Protein AF-W9UZ37-F1 (afdb_monomer_lite)

Foldseek 3Di:
DAAEDEAEACPPVVVVVVVCCVVVVVCVHYDHPYYHDPDDDD

Structure (mmCIF, N/CA/C/O backbone):
data_AF-W9UZ37-F1
#
_entry.id   AF-W9UZ37-F1
#
loop_
_atom_site.group_PDB
_atom_site.id
_atom_site.type_symbol
_atom_site.label_atom_id
_atom_site.label_alt_id
_atom_site.label_comp_id
_atom_site.label_asym_id
_atom_site.label_entity_id
_atom_site.label_seq_id
_atom_site.pdbx_PDB_ins_code
_atom_site.Cartn_x
_atom_site.Cartn_y
_atom_site.Cartn_z
_atom_site.occupancy
_atom_site.B_iso_or_equiv
_atom_site.auth_seq_id
_atom_site.auth_comp_id
_atom_site.auth_asym_id
_atom_site.auth_atom_id
_atom_site.pdbx_PDB_model_num
ATOM 1 N N . MET A 1 1 ? -16.956 5.430 9.280 1.00 77.50 1 MET A N 1
ATOM 2 C CA . MET A 1 1 ? -16.849 5.918 7.888 1.00 77.50 1 MET A CA 1
ATOM 3 C C . MET A 1 1 ? -15.413 5.697 7.449 1.00 77.50 1 MET A C 1
ATOM 5 O O . MET A 1 1 ? -14.521 6.145 8.157 1.00 77.50 1 MET A O 1
ATOM 9 N N . THR A 1 2 ? -15.189 4.945 6.377 1.00 90.44 2 THR A N 1
ATOM 10 C CA . THR A 1 2 ? -13.855 4.450 6.000 1.00 90.44 2 THR A CA 1
ATOM 11 C C . THR A 1 2 ? -13.291 5.280 4.854 1.00 90.44 2 THR A C 1
ATOM 13 O O . THR A 1 2 ? -13.969 5.477 3.844 1.00 90.44 2 THR A O 1
ATOM 16 N N . ILE A 1 3 ? -12.058 5.765 4.991 1.00 97.00 3 ILE A N 1
ATOM 17 C CA . ILE A 1 3 ? -11.370 6.510 3.934 1.00 97.00 3 ILE A CA 1
ATOM 18 C C . ILE A 1 3 ? -10.953 5.516 2.851 1.00 97.00 3 ILE A C 1
ATOM 20 O O . ILE A 1 3 ? -10.264 4.537 3.130 1.00 97.00 3 ILE A O 1
ATOM 24 N N . ARG A 1 4 ? -11.371 5.762 1.610 1.00 97.69 4 ARG A N 1
ATOM 25 C CA . ARG A 1 4 ? -11.045 4.912 0.461 1.00 97.69 4 ARG A CA 1
ATOM 26 C C . ARG A 1 4 ? -9.859 5.508 -0.280 1.00 97.69 4 ARG A C 1
ATOM 28 O O . ARG A 1 4 ? -9.926 6.654 -0.713 1.00 97.69 4 ARG A O 1
ATOM 35 N N . VAL A 1 5 ? -8.792 4.733 -0.428 1.00 97.69 5 VAL A N 1
ATOM 36 C CA . VAL A 1 5 ? -7.542 5.180 -1.058 1.00 97.69 5 VAL A CA 1
ATOM 37 C C . VAL A 1 5 ? -7.102 4.215 -2.153 1.00 97.69 5 VAL A C 1
ATOM 39 O O . VAL A 1 5 ? -7.363 3.014 -2.080 1.00 97.69 5 VAL A O 1
ATOM 42 N N . ALA A 1 6 ? -6.409 4.733 -3.160 1.00 98.12 6 ALA A N 1
ATOM 43 C CA . AL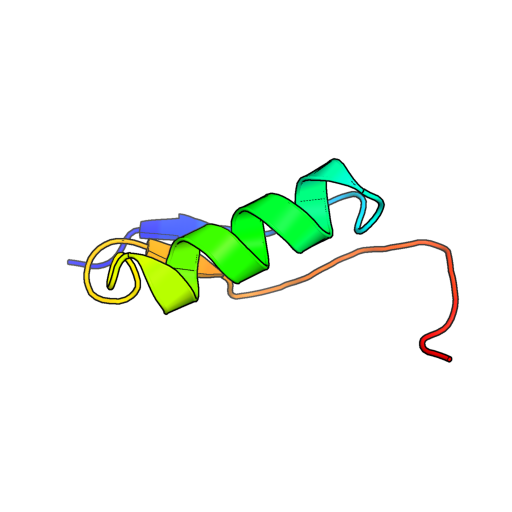A A 1 6 ? -5.690 3.933 -4.145 1.00 98.12 6 ALA A CA 1
ATOM 44 C C . ALA A 1 6 ? -4.180 4.097 -3.935 1.00 98.12 6 ALA A C 1
ATOM 46 O O . ALA A 1 6 ? -3.725 5.169 -3.531 1.00 98.12 6 ALA A O 1
ATOM 47 N N . ILE A 1 7 ? -3.403 3.051 -4.216 1.00 97.88 7 ILE A N 1
ATOM 48 C CA . ILE A 1 7 ? -1.936 3.120 -4.233 1.00 97.88 7 ILE A CA 1
ATOM 49 C C . ILE A 1 7 ? -1.487 3.193 -5.693 1.00 97.88 7 ILE A C 1
ATOM 51 O O . ILE A 1 7 ? -1.768 2.279 -6.461 1.00 97.88 7 ILE A O 1
ATOM 55 N N . ASN A 1 8 ? -0.782 4.260 -6.073 1.00 97.12 8 ASN A N 1
ATOM 56 C CA . ASN A 1 8 ? -0.131 4.374 -7.378 1.00 97.12 8 ASN A CA 1
ATOM 57 C C . ASN A 1 8 ? 1.387 4.234 -7.196 1.00 97.12 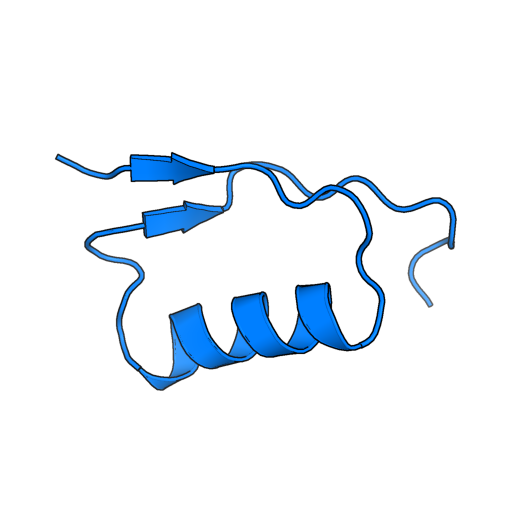8 ASN A C 1
ATOM 59 O O . ASN A 1 8 ? 2.011 5.096 -6.577 1.00 97.12 8 ASN A O 1
ATOM 63 N N . GLY A 1 9 ? 1.955 3.135 -7.689 1.00 96.38 9 GLY A N 1
ATOM 64 C CA . GLY A 1 9 ? 3.329 2.708 -7.431 1.00 96.38 9 GLY A CA 1
ATOM 65 C C . GLY A 1 9 ? 3.418 1.722 -6.261 1.00 96.38 9 GLY A C 1
ATOM 66 O O . GLY A 1 9 ? 3.474 2.102 -5.088 1.00 96.38 9 GLY A O 1
ATOM 67 N N . PHE A 1 10 ? 3.499 0.432 -6.580 1.00 96.81 10 PHE A N 1
ATOM 68 C CA . PHE A 1 10 ? 3.583 -0.687 -5.641 1.00 96.81 10 PHE A CA 1
ATOM 69 C C . PHE A 1 10 ? 5.014 -1.208 -5.445 1.00 96.81 10 PHE A C 1
ATOM 71 O O . PHE A 1 10 ? 5.267 -2.402 -5.272 1.00 96.81 10 PHE A O 1
ATOM 78 N N . GLY A 1 11 ? 5.968 -0.275 -5.410 1.00 94.75 11 GLY A N 1
ATOM 79 C CA . GLY A 1 11 ? 7.355 -0.516 -5.022 1.00 94.75 11 GLY A CA 1
ATOM 80 C C . GLY A 1 11 ? 7.524 -0.793 -3.520 1.00 94.75 11 GLY A C 1
ATOM 81 O O . GLY A 1 11 ? 6.601 -1.195 -2.813 1.00 94.75 11 GLY A O 1
ATOM 82 N N . ARG A 1 12 ? 8.728 -0.546 -2.988 1.00 96.88 12 ARG A N 1
ATOM 83 C CA . ARG A 1 12 ? 9.045 -0.793 -1.565 1.00 96.88 12 ARG A CA 1
ATOM 84 C C . ARG A 1 12 ? 8.093 -0.065 -0.608 1.00 96.88 12 ARG A C 1
ATOM 86 O O . ARG A 1 12 ? 7.615 -0.668 0.347 1.00 96.88 12 ARG A O 1
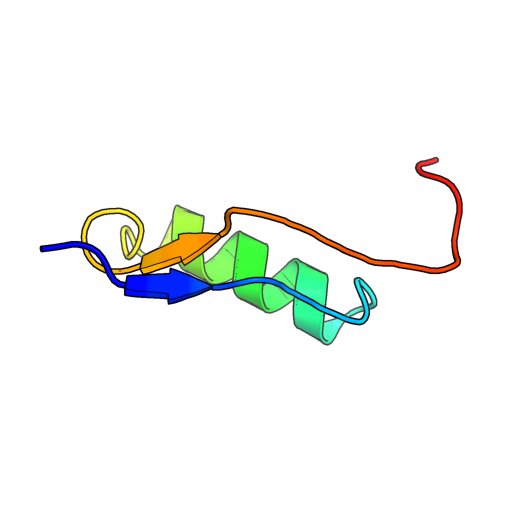ATOM 93 N N . ILE A 1 13 ? 7.802 1.208 -0.882 1.00 97.88 13 ILE A N 1
ATOM 94 C CA . ILE A 1 13 ? 6.946 2.044 -0.028 1.00 97.88 13 ILE A CA 1
ATOM 95 C C . ILE A 1 13 ? 5.490 1.577 -0.098 1.00 97.88 13 ILE A C 1
ATOM 97 O O . ILE A 1 13 ? 4.903 1.308 0.944 1.00 97.88 13 ILE A O 1
ATOM 101 N N . GLY A 1 14 ? 4.931 1.401 -1.301 1.00 97.00 14 GLY A N 1
ATOM 102 C CA . GLY A 1 14 ? 3.549 0.938 -1.474 1.00 97.00 14 GLY A CA 1
ATOM 103 C C . GLY A 1 14 ? 3.284 -0.398 -0.772 1.00 97.00 14 GLY A C 1
ATOM 104 O O . GLY A 1 14 ? 2.304 -0.528 -0.038 1.00 97.00 14 GLY A O 1
ATOM 105 N N . ARG A 1 15 ? 4.211 -1.360 -0.898 1.00 97.25 15 ARG A N 1
ATOM 106 C CA . ARG A 1 15 ? 4.132 -2.654 -0.197 1.00 97.25 15 ARG A CA 1
ATOM 107 C C . ARG A 1 15 ? 4.213 -2.518 1.320 1.00 97.25 15 ARG A C 1
ATOM 109 O O . ARG A 1 15 ? 3.462 -3.187 2.024 1.00 97.25 15 ARG A O 1
ATOM 116 N N . ASN A 1 16 ? 5.103 -1.668 1.833 1.00 98.12 16 ASN A N 1
ATOM 117 C CA . ASN A 1 16 ? 5.242 -1.463 3.276 1.00 98.12 16 ASN A CA 1
ATOM 118 C C . ASN A 1 16 ? 4.048 -0.718 3.879 1.00 98.12 16 ASN A C 1
ATOM 120 O O . ASN A 1 16 ? 3.641 -1.060 4.982 1.00 98.12 16 ASN A O 1
ATOM 124 N N . ILE A 1 17 ? 3.451 0.237 3.161 1.00 97.56 17 ILE A N 1
ATOM 125 C CA . ILE A 1 17 ? 2.204 0.887 3.588 1.00 97.56 17 ILE A CA 1
ATOM 126 C C . ILE A 1 17 ? 1.070 -0.135 3.641 1.00 97.56 17 ILE A C 1
ATOM 128 O O . ILE A 1 17 ? 0.362 -0.200 4.645 1.00 97.56 17 ILE A O 1
ATOM 132 N N . LEU A 1 18 ? 0.917 -0.963 2.599 1.00 97.19 18 LEU A N 1
ATOM 133 C CA . LEU A 1 18 ? -0.099 -2.013 2.605 1.00 97.19 18 LEU A CA 1
ATOM 134 C C . LEU A 1 18 ? 0.136 -2.990 3.763 1.00 97.19 18 LEU A C 1
ATOM 136 O O . LEU A 1 18 ? -0.803 -3.305 4.478 1.00 97.19 18 LEU A O 1
ATOM 140 N N . ARG A 1 19 ? 1.380 -3.409 4.010 1.00 97.69 19 ARG A N 1
ATOM 141 C CA . ARG A 1 19 ? 1.728 -4.249 5.165 1.00 97.69 19 ARG A CA 1
ATOM 142 C C . ARG A 1 19 ? 1.355 -3.577 6.491 1.00 97.69 19 ARG A C 1
ATOM 144 O O . ARG A 1 19 ? 0.614 -4.160 7.276 1.00 97.69 19 ARG A O 1
ATOM 151 N N . ALA A 1 20 ? 1.792 -2.337 6.707 1.00 97.56 20 ALA A N 1
ATOM 152 C CA . ALA A 1 20 ? 1.539 -1.599 7.941 1.00 97.56 20 ALA A CA 1
ATOM 153 C C . ALA A 1 20 ? 0.039 -1.397 8.202 1.00 97.56 20 ALA A C 1
ATOM 155 O O . ALA A 1 20 ? -0.390 -1.466 9.353 1.00 97.56 20 ALA A O 1
ATOM 156 N N . LEU A 1 21 ? -0.764 -1.195 7.150 1.00 97.31 21 LEU A N 1
ATOM 157 C CA . LEU A 1 21 ? -2.222 -1.093 7.246 1.00 97.31 21 LEU A CA 1
ATOM 158 C C . LEU A 1 21 ? -2.848 -2.349 7.876 1.00 97.31 21 LEU A C 1
ATOM 160 O O . LEU A 1 21 ? -3.765 -2.228 8.688 1.00 97.31 21 LEU A O 1
ATOM 164 N N . TYR A 1 22 ? -2.373 -3.537 7.490 1.00 95.81 22 TYR A N 1
ATOM 165 C CA . TYR A 1 22 ? -2.881 -4.811 8.007 1.00 95.81 22 TYR A CA 1
ATOM 166 C C . TYR A 1 22 ? -2.299 -5.135 9.384 1.00 95.81 22 TYR A C 1
ATOM 168 O O . TYR A 1 22 ? -3.050 -5.514 10.274 1.00 95.81 22 TYR A O 1
ATOM 176 N N . GLU A 1 23 ? -0.992 -4.950 9.578 1.00 97.62 23 GLU A N 1
ATOM 177 C CA . GLU A 1 23 ? -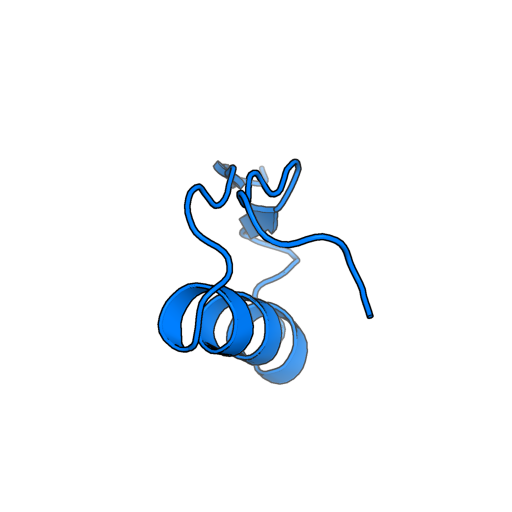0.312 -5.292 10.836 1.00 97.62 23 GLU A CA 1
ATOM 178 C C . GLU A 1 23 ? -0.750 -4.413 12.014 1.00 97.62 23 GLU A C 1
ATOM 180 O O . GLU A 1 23 ? -0.812 -4.885 13.144 1.00 97.62 23 GLU A O 1
ATOM 185 N N . ASN A 1 24 ? -1.092 -3.146 11.762 1.00 96.38 24 ASN A N 1
ATOM 186 C CA . ASN A 1 24 ? -1.484 -2.196 12.809 1.00 96.38 24 ASN A CA 1
ATOM 187 C C . ASN A 1 24 ? -3.009 -2.003 12.917 1.00 96.38 24 ASN A C 1
ATOM 189 O O . ASN A 1 24 ? -3.458 -1.042 13.538 1.00 96.38 24 ASN A O 1
ATOM 193 N N . ASN A 1 25 ? -3.816 -2.880 12.304 1.00 92.62 25 ASN A N 1
ATOM 194 C CA . ASN A 1 25 ? -5.286 -2.823 12.350 1.00 92.62 25 ASN A CA 1
ATOM 195 C C . ASN A 1 25 ? -5.893 -1.473 11.910 1.00 92.62 25 ASN A C 1
ATOM 197 O O . ASN A 1 25 ? -6.913 -1.023 12.426 1.00 92.62 25 ASN A O 1
ATOM 201 N N . TYR A 1 26 ? -5.307 -0.816 10.908 1.00 95.38 26 TYR A N 1
ATOM 202 C CA . TYR A 1 26 ? -5.835 0.451 10.385 1.00 95.38 26 TYR A CA 1
ATOM 203 C C . TYR A 1 26 ? -6.968 0.271 9.361 1.00 95.38 26 TYR A C 1
ATOM 205 O O . TYR A 1 26 ? -7.530 1.259 8.879 1.00 95.38 26 TYR A O 1
ATOM 213 N N . ARG A 1 27 ? -7.333 -0.976 9.036 1.00 94.44 27 ARG A N 1
ATOM 214 C CA . ARG A 1 27 ? -8.339 -1.323 8.014 1.00 94.44 27 ARG A CA 1
ATOM 215 C C . ARG A 1 27 ? -9.738 -0.778 8.311 1.00 94.44 27 ARG A C 1
ATOM 217 O O . ARG A 1 27 ? -10.479 -0.480 7.379 1.00 94.44 27 ARG A O 1
ATOM 224 N N . ASP A 1 28 ? -10.070 -0.573 9.584 1.00 94.44 28 ASP A N 1
ATOM 225 C CA . ASP A 1 28 ? -11.366 -0.019 10.007 1.00 94.44 28 ASP A CA 1
ATOM 226 C C . ASP A 1 28 ? -11.495 1.477 9.691 1.00 94.44 28 ASP A C 1
ATOM 228 O O . ASP A 1 28 ? -12.594 2.037 9.673 1.00 94.44 28 ASP A O 1
ATOM 232 N N . ARG A 1 29 ? -10.357 2.139 9.448 1.00 95.81 29 ARG A N 1
ATOM 233 C CA . ARG A 1 29 ? -10.269 3.569 9.136 1.00 95.81 29 ARG A CA 1
ATOM 234 C C . ARG A 1 29 ? -9.922 3.814 7.674 1.00 95.81 29 ARG A C 1
ATOM 236 O O . ARG A 1 29 ? -10.433 4.770 7.095 1.00 95.81 29 ARG A O 1
ATOM 243 N N . ILE A 1 30 ? -9.076 2.970 7.081 1.0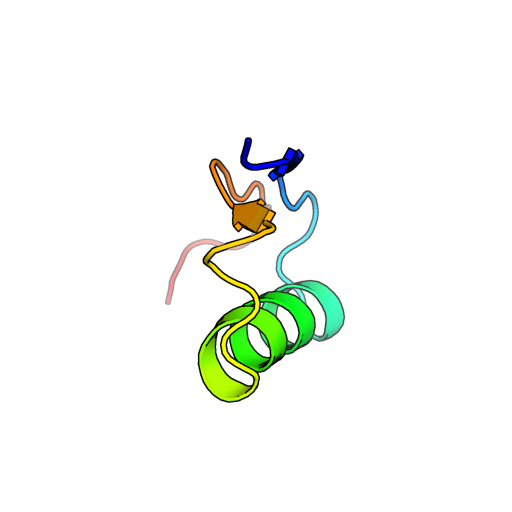0 97.12 30 ILE A N 1
ATOM 244 C CA . ILE A 1 30 ? -8.566 3.127 5.716 1.00 97.12 30 ILE A CA 1
ATOM 245 C C . ILE A 1 30 ? -8.750 1.829 4.929 1.00 97.12 30 ILE A C 1
ATOM 247 O O . ILE A 1 30 ? -8.275 0.765 5.321 1.00 97.12 30 ILE A O 1
ATOM 251 N N . GLN A 1 31 ? -9.368 1.945 3.758 1.00 97.44 31 GLN A N 1
ATOM 252 C CA . GLN A 1 31 ? -9.538 0.865 2.799 1.00 97.44 31 GLN A CA 1
ATOM 253 C C . GLN A 1 31 ? -8.749 1.174 1.525 1.00 97.44 31 GLN A C 1
ATOM 255 O O . GLN A 1 31 ? -9.064 2.122 0.804 1.00 97.44 31 GLN A O 1
ATOM 260 N N . VAL A 1 32 ? -7.755 0.341 1.212 1.00 97.38 32 VAL A N 1
ATOM 261 C CA . VAL A 1 32 ? -7.103 0.357 -0.105 1.00 97.38 32 VAL A CA 1
ATOM 262 C C . VAL A 1 32 ? -8.035 -0.330 -1.100 1.00 97.38 32 VAL A C 1
ATOM 264 O O . VAL A 1 32 ? -8.305 -1.521 -0.965 1.00 97.38 32 VAL A O 1
ATOM 267 N N . VAL A 1 33 ? -8.561 0.425 -2.065 1.00 97.88 33 VAL A N 1
ATOM 268 C CA . VAL A 1 33 ? -9.556 -0.062 -3.042 1.00 97.88 33 VAL A CA 1
ATOM 269 C C . VAL A 1 33 ? -8.953 -0.413 -4.398 1.00 97.88 33 VAL A C 1
ATOM 271 O O . VAL A 1 33 ? -9.578 -1.133 -5.168 1.00 97.88 33 VAL A O 1
ATOM 274 N N . ALA A 1 34 ? -7.755 0.091 -4.693 1.00 97.69 34 ALA A N 1
ATOM 275 C CA . ALA A 1 34 ? -7.043 -0.184 -5.931 1.00 97.69 34 ALA A CA 1
ATOM 276 C C . ALA A 1 34 ? -5.531 -0.043 -5.730 1.00 97.69 34 ALA A C 1
ATOM 278 O O . ALA A 1 34 ? -5.071 0.750 -4.902 1.00 97.69 34 ALA A O 1
ATOM 279 N N . ILE A 1 35 ? -4.770 -0.795 -6.520 1.00 96.75 35 ILE A N 1
ATOM 280 C CA . ILE A 1 35 ? -3.320 -0.672 -6.642 1.00 96.75 35 ILE A CA 1
ATOM 281 C C . ILE A 1 35 ? -3.008 -0.602 -8.135 1.00 96.75 35 ILE A C 1
ATOM 283 O O . ILE A 1 35 ? -3.432 -1.474 -8.888 1.00 96.75 35 ILE A O 1
ATOM 287 N N . ASN A 1 36 ? -2.290 0.437 -8.547 1.00 95.75 36 ASN A N 1
ATOM 288 C CA . ASN A 1 36 ? -1.753 0.586 -9.892 1.00 95.75 36 ASN A CA 1
ATOM 289 C C . ASN A 1 36 ? -0.228 0.477 -9.827 1.00 95.75 36 ASN A C 1
ATOM 291 O O . ASN A 1 36 ? 0.410 1.241 -9.100 1.00 95.75 36 ASN A O 1
ATOM 295 N N . ASP A 1 37 ? 0.351 -0.453 -10.578 1.00 95.75 37 ASP A N 1
ATOM 296 C CA . ASP A 1 37 ? 1.796 -0.591 -10.748 1.00 95.75 37 ASP A CA 1
ATOM 297 C C . ASP A 1 37 ? 2.115 -1.050 -12.175 1.00 95.75 37 ASP A C 1
ATOM 299 O O . ASP A 1 37 ? 1.266 -1.637 -12.844 1.00 95.75 37 ASP A O 1
ATOM 303 N N . LEU A 1 38 ? 3.324 -0.744 -12.647 1.00 92.69 38 LEU A N 1
ATOM 304 C CA . LEU A 1 38 ? 3.771 -1.104 -13.995 1.00 92.69 38 LEU A CA 1
ATOM 305 C C . LEU A 1 38 ? 4.395 -2.504 -14.051 1.00 92.69 38 LEU A C 1
ATOM 307 O O . LEU A 1 38 ? 4.509 -3.071 -15.138 1.00 92.69 38 LEU A O 1
ATOM 311 N N . ALA A 1 39 ? 4.826 -3.055 -12.913 1.00 88.56 39 ALA A N 1
ATOM 312 C CA . ALA A 1 39 ? 5.338 -4.413 -12.855 1.00 88.56 39 ALA A CA 1
ATOM 313 C C . ALA A 1 39 ? 4.181 -5.417 -12.845 1.00 88.56 39 ALA A C 1
ATOM 315 O O . ALA A 1 39 ? 3.170 -5.229 -12.164 1.00 88.56 39 ALA A O 1
ATOM 316 N N . MET A 1 40 ? 4.349 -6.520 -13.573 1.00 77.31 40 MET A N 1
ATOM 317 C CA . MET A 1 40 ? 3.429 -7.645 -13.451 1.00 77.31 40 MET A CA 1
ATOM 318 C C . MET A 1 40 ? 3.587 -8.292 -12.066 1.00 77.31 40 MET A C 1
ATOM 320 O O . MET A 1 40 ? 4.714 -8.374 -11.564 1.00 77.31 40 MET A O 1
ATOM 324 N N . PRO A 1 41 ? 2.490 -8.755 -11.441 1.00 73.88 41 PRO A N 1
ATOM 325 C CA . PRO A 1 41 ? 2.580 -9.591 -10.254 1.00 73.88 41 PRO A CA 1
ATOM 326 C C . PRO A 1 41 ? 3.446 -10.813 -10.575 1.00 73.88 41 PRO A C 1
ATOM 328 O O . PRO A 1 41 ? 3.213 -11.474 -11.586 1.00 73.88 41 PRO A O 1
ATOM 331 N N . ALA A 1 42 ? 4.458 -11.055 -9.745 1.00 65.12 42 ALA A N 1
ATOM 332 C CA . ALA A 1 42 ? 5.236 -12.288 -9.787 1.00 65.12 42 ALA A CA 1
ATOM 333 C C . ALA A 1 42 ? 4.442 -13.448 -9.177 1.00 65.12 42 ALA A C 1
ATOM 335 O O . ALA A 1 42 ? 3.66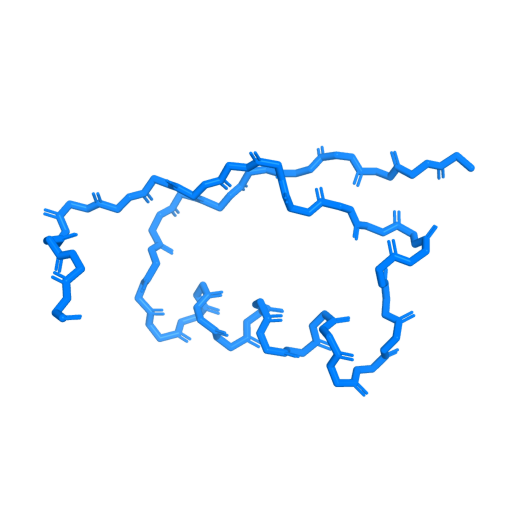2 -13.181 -8.230 1.00 65.12 42 ALA A O 1
#

Secondary structure (DSSP, 8-state):
-PEEEEEE--SHHHHHHHHHHHHTTGGGTEEEEEEE-SSPP-

Sequence (42 aa):
MTIRVAINGFGRIGRNILRALYENNYRDRIQVVAINDLAMPA

InterPro domains:
  IPR020828 Glyceraldehyde 3-phosphate dehydrogenase, NAD(P) binding domain [PF00044] (3-40)
  IPR036291 NAD(P)-binding domain superfamily [SSF51735] (1-40)

Radius of gyration: 10.71 Å; chains: 1; bounding box: 26×19×27 Å

pLDDT: mean 94.09, std 7.16, range [65.12, 98.12]

Organism: NCBI:txid1229521